Protein AF-A0A167DL36-F1 (afdb_monomer)

Solvent-accessible surface area (backbone atoms only — not comparable to full-atom values): 8553 Å² total; per-residue (Å²): 85,48,57,82,56,68,40,62,51,66,75,46,47,45,56,52,48,49,51,52,52,49,52,52,52,52,50,59,56,45,61,74,41,98,60,35,90,55,50,50,68,38,55,96,43,94,91,48,71,28,45,52,57,56,53,52,48,55,56,50,52,53,58,56,50,67,63,55,61,57,50,56,57,52,47,51,50,50,50,61,70,70,52,56,66,65,63,50,51,53,42,42,75,70,32,68,42,70,60,96,54,98,89,54,88,57,77,39,45,35,46,56,46,43,65,73,46,50,48,56,52,51,51,52,53,51,52,49,65,58,44,56,41,42,78,73,71,37,35,30,57,73,57,45,77,53,67,89,113

pLDDT: mean 73.31, std 15.04, range [30.94, 95.25]

Structure (mmCIF, N/CA/C/O backbone):
data_AF-A0A167DL36-F1
#
_entry.id   AF-A0A167DL36-F1
#
loop_
_atom_site.group_PDB
_atom_site.id
_atom_site.type_symbol
_atom_site.label_atom_id
_atom_site.label_alt_id
_atom_site.label_c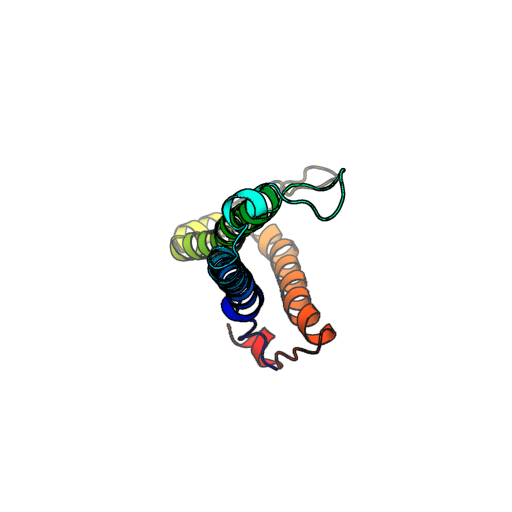omp_id
_atom_site.label_asym_id
_atom_site.label_entity_id
_atom_site.label_seq_id
_atom_site.pdbx_PDB_ins_code
_atom_site.Cartn_x
_atom_site.Cartn_y
_atom_site.Cartn_z
_atom_site.occupancy
_atom_site.B_iso_or_equiv
_atom_site.auth_seq_id
_atom_site.auth_comp_id
_atom_site.auth_asym_id
_atom_site.auth_atom_id
_atom_site.pdbx_PDB_model_num
ATOM 1 N N . MET A 1 1 ? 14.058 -6.136 16.130 1.00 30.94 1 MET A N 1
ATOM 2 C CA . MET A 1 1 ? 12.678 -6.281 15.600 1.00 30.94 1 MET A CA 1
ATOM 3 C C . MET A 1 1 ? 12.622 -6.139 14.059 1.00 30.94 1 MET A C 1
ATOM 5 O O . MET A 1 1 ? 12.333 -5.079 13.529 1.00 30.94 1 MET A O 1
ATOM 9 N N . ASN A 1 2 ? 12.951 -7.215 13.336 1.00 32.50 2 ASN A N 1
ATOM 10 C CA . ASN A 1 2 ? 13.113 -7.335 11.872 1.00 32.50 2 ASN A CA 1
ATOM 11 C C . ASN A 1 2 ? 12.049 -6.596 10.983 1.00 32.50 2 ASN A C 1
ATOM 13 O O . ASN A 1 2 ? 10.874 -6.926 11.084 1.00 32.50 2 ASN A O 1
ATOM 17 N N . CYS A 1 3 ? 12.419 -5.686 10.057 1.00 32.22 3 CYS A N 1
ATOM 18 C CA . CYS A 1 3 ? 11.528 -5.078 9.036 1.00 32.22 3 CYS A CA 1
ATOM 19 C C . CYS A 1 3 ? 11.494 -5.869 7.732 1.00 32.22 3 CYS A C 1
ATOM 21 O O . CYS A 1 3 ? 10.757 -5.504 6.824 1.00 32.22 3 CYS A O 1
ATOM 23 N N . SER A 1 4 ? 12.118 -7.048 7.710 1.00 39.00 4 SER A N 1
ATOM 24 C CA . SER A 1 4 ? 11.607 -8.148 6.880 1.00 39.00 4 SER A CA 1
ATOM 25 C C . SER A 1 4 ? 10.199 -8.593 7.330 1.00 39.00 4 SER A C 1
ATOM 27 O O . SER A 1 4 ? 9.580 -9.415 6.670 1.00 39.00 4 SER A O 1
ATOM 29 N N . ASN A 1 5 ? 9.698 -8.069 8.462 1.00 41.38 5 ASN A N 1
ATOM 30 C CA . ASN A 1 5 ? 8.440 -8.439 9.103 1.00 41.38 5 ASN A CA 1
ATOM 31 C C . ASN A 1 5 ? 7.602 -7.235 9.586 1.00 41.38 5 ASN A C 1
ATOM 33 O O . ASN A 1 5 ? 6.801 -7.411 10.509 1.00 41.38 5 ASN A O 1
ATOM 37 N N . ILE A 1 6 ? 7.629 -6.057 8.931 1.00 40.47 6 ILE A N 1
ATOM 38 C CA . ILE A 1 6 ? 6.332 -5.355 8.832 1.00 40.47 6 ILE A CA 1
ATOM 39 C C . ILE A 1 6 ? 5.541 -6.212 7.870 1.00 40.47 6 ILE A C 1
ATOM 41 O O . ILE A 1 6 ? 5.499 -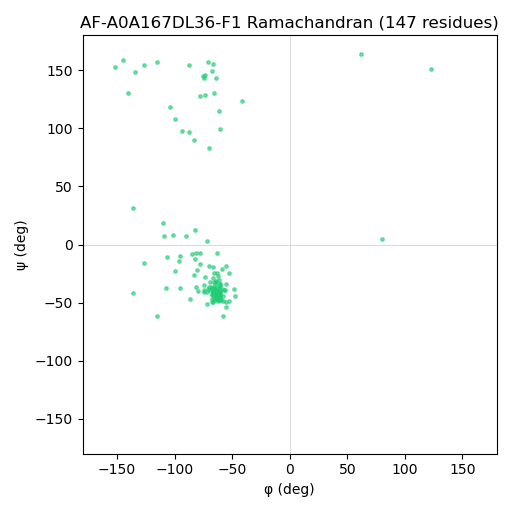5.999 6.661 1.00 40.47 6 ILE A O 1
ATOM 45 N N . ASN A 1 7 ? 4.954 -7.252 8.437 1.00 51.34 7 ASN A N 1
ATOM 46 C CA . ASN A 1 7 ? 3.912 -7.952 7.769 1.00 51.34 7 ASN A CA 1
ATOM 47 C C . ASN A 1 7 ? 2.835 -6.884 7.561 1.00 51.34 7 ASN A C 1
ATOM 49 O O . ASN A 1 7 ? 2.142 -6.528 8.510 1.00 51.34 7 ASN A O 1
ATOM 53 N N . GLY A 1 8 ? 2.749 -6.294 6.363 1.00 45.81 8 GLY A N 1
ATOM 54 C CA . GLY A 1 8 ? 1.706 -5.317 6.033 1.00 45.81 8 GLY A CA 1
ATOM 55 C C . GLY A 1 8 ? 0.320 -5.891 6.337 1.00 45.81 8 GLY A C 1
ATOM 56 O O . GLY A 1 8 ? -0.603 -5.157 6.688 1.00 45.81 8 GLY A O 1
ATOM 57 N N . TYR A 1 9 ? 0.225 -7.226 6.338 1.00 50.66 9 TYR A N 1
ATOM 58 C CA . TYR A 1 9 ? -0.864 -7.957 6.954 1.00 50.66 9 TYR A CA 1
ATOM 59 C C . TYR A 1 9 ? -1.011 -7.651 8.461 1.00 50.66 9 TYR A C 1
ATOM 61 O O . TYR A 1 9 ? -2.019 -7.092 8.852 1.00 50.66 9 TYR A O 1
ATOM 69 N N . ASN A 1 10 ? -0.031 -7.922 9.328 1.00 51.19 10 ASN A N 1
ATOM 70 C CA . ASN A 1 10 ? -0.150 -7.664 10.776 1.00 51.19 10 ASN A CA 1
ATOM 71 C C . ASN A 1 10 ? -0.231 -6.178 11.165 1.00 51.19 10 ASN A C 1
ATOM 73 O O . ASN A 1 10 ? -0.822 -5.863 12.189 1.00 51.19 10 ASN A O 1
ATOM 77 N N . ALA A 1 11 ? 0.356 -5.268 10.388 1.00 58.09 11 ALA A N 1
ATOM 78 C CA . ALA A 1 11 ? 0.375 -3.841 10.718 1.00 58.09 11 ALA A CA 1
ATOM 79 C C . ALA A 1 11 ? -0.907 -3.102 10.300 1.00 58.09 11 ALA A C 1
ATOM 81 O O . ALA A 1 11 ? -1.255 -2.090 10.900 1.00 58.09 11 ALA A O 1
ATOM 82 N N . PHE A 1 12 ? -1.615 -3.601 9.281 1.00 62.62 12 PHE A N 1
ATOM 83 C CA . PHE A 1 12 ? -2.785 -2.911 8.726 1.00 62.62 12 PHE A CA 1
ATOM 84 C C . PHE A 1 12 ? -3.961 -3.841 8.464 1.00 62.62 12 PHE A C 1
ATOM 86 O O . PHE A 1 12 ? -5.093 -3.483 8.771 1.00 62.62 12 PHE A O 1
ATOM 93 N N . PHE A 1 13 ? -3.714 -5.037 7.935 1.00 62.06 13 PHE A N 1
ATOM 94 C CA . PHE A 1 13 ? -4.771 -6.003 7.647 1.00 62.06 13 PHE A CA 1
ATOM 95 C C . PHE A 1 13 ? -5.354 -6.623 8.920 1.00 62.06 13 PHE A C 1
ATOM 97 O O . PHE A 1 13 ? -6.567 -6.729 9.007 1.00 62.06 13 PHE A O 1
ATOM 104 N N . VAL A 1 14 ? -4.535 -6.967 9.920 1.00 68.00 14 VAL A N 1
ATOM 105 C CA . VAL A 1 14 ? -4.987 -7.503 11.214 1.00 68.00 14 VAL A CA 1
ATOM 106 C C . VAL A 1 14 ? -5.761 -6.438 11.997 1.00 68.00 14 VAL A C 1
ATOM 108 O O . VAL A 1 14 ? -6.910 -6.707 12.317 1.00 68.00 14 VAL A O 1
ATOM 111 N N . PRO A 1 15 ? -5.271 -5.195 12.180 1.00 74.69 15 PRO A N 1
ATOM 112 C CA . PRO A 1 15 ? -6.074 -4.141 12.799 1.00 74.69 15 PRO A CA 1
ATOM 113 C C . PRO A 1 15 ? -7.352 -3.804 12.020 1.00 74.69 15 PRO A C 1
ATOM 115 O O . PRO A 1 15 ? -8.401 -3.612 12.624 1.00 74.69 15 PRO A O 1
ATOM 118 N N . ALA A 1 16 ? -7.312 -3.751 10.681 1.00 68.56 16 ALA A N 1
ATOM 119 C CA . ALA A 1 16 ? -8.512 -3.514 9.874 1.00 68.56 16 ALA A CA 1
ATOM 120 C C . ALA A 1 16 ? -9.514 -4.677 9.971 1.00 68.56 16 ALA A C 1
ATOM 122 O O . ALA A 1 16 ? -10.721 -4.443 10.057 1.00 68.56 16 ALA A O 1
ATOM 123 N N . TYR A 1 17 ? -9.022 -5.917 9.989 1.00 72.12 17 TYR A N 1
ATOM 124 C CA . TYR A 1 17 ? -9.816 -7.120 10.222 1.00 72.12 17 TYR A CA 1
ATOM 125 C C . TYR A 1 17 ? -10.443 -7.092 11.617 1.00 72.12 17 TYR A C 1
ATOM 127 O O . TYR A 1 17 ? -11.647 -7.298 11.735 1.00 72.12 17 TYR A O 1
ATOM 135 N N . ASP A 1 18 ? -9.674 -6.747 12.649 1.00 78.06 18 ASP A N 1
ATOM 136 C CA . ASP A 1 18 ? -10.140 -6.650 14.031 1.00 78.06 18 ASP A CA 1
ATOM 137 C C . ASP A 1 18 ? -11.180 -5.541 14.198 1.00 78.06 18 ASP A C 1
ATOM 139 O O . ASP A 1 18 ? -12.184 -5.743 14.879 1.00 78.06 18 ASP A O 1
ATOM 143 N N . VAL A 1 19 ? -11.020 -4.396 13.526 1.00 78.31 19 VAL A N 1
ATOM 144 C CA . VAL A 1 19 ? -12.024 -3.320 13.502 1.00 78.31 19 VAL A CA 1
ATOM 145 C C . VAL A 1 19 ? -13.329 -3.804 12.869 1.00 78.31 19 VAL A C 1
ATOM 147 O O . VAL A 1 19 ? -14.404 -3.560 13.421 1.00 78.31 19 VAL A O 1
ATOM 150 N N . VAL A 1 20 ? -13.268 -4.525 11.745 1.00 74.81 20 VAL A N 1
ATOM 151 C CA . VAL A 1 20 ? -14.464 -5.084 11.091 1.00 74.81 20 VAL A CA 1
ATOM 152 C C . VAL A 1 20 ? -15.103 -6.175 11.954 1.00 74.81 20 VAL A C 1
ATOM 154 O O . VAL A 1 20 ? -16.312 -6.141 12.179 1.00 74.81 20 VAL A O 1
ATOM 157 N N . ALA A 1 21 ? -14.312 -7.107 12.488 1.00 74.06 21 ALA A N 1
ATOM 158 C CA . ALA A 1 21 ? -14.780 -8.194 13.345 1.00 74.06 21 ALA A CA 1
ATOM 159 C C . ALA A 1 21 ? -15.419 -7.663 14.637 1.00 74.06 21 ALA A C 1
ATOM 161 O O . ALA A 1 21 ? -16.497 -8.111 15.032 1.00 74.06 21 ALA A O 1
ATOM 162 N N . THR A 1 22 ? -14.805 -6.651 15.249 1.00 79.00 22 THR A N 1
ATOM 163 C CA . THR A 1 22 ? -15.337 -5.970 16.434 1.00 79.00 22 THR A CA 1
ATOM 164 C C . THR A 1 22 ? -16.624 -5.223 16.102 1.00 79.00 22 THR A C 1
ATOM 166 O O . THR A 1 22 ? -17.605 -5.358 16.830 1.00 79.00 22 THR A O 1
ATOM 169 N N . THR A 1 23 ? -16.677 -4.508 14.972 1.00 72.00 23 THR A N 1
ATOM 170 C CA . THR A 1 23 ? -17.897 -3.822 14.510 1.00 72.00 23 THR A CA 1
ATOM 171 C C . THR A 1 23 ? -19.049 -4.815 14.324 1.00 72.00 23 THR A C 1
ATOM 173 O O . THR A 1 23 ? -20.154 -4.569 14.796 1.00 72.00 23 THR A O 1
ATOM 176 N N . LEU A 1 24 ? -18.795 -5.973 13.706 1.00 76.44 24 LEU A N 1
ATOM 177 C CA . LEU A 1 24 ? -19.798 -7.029 13.527 1.00 76.44 24 LEU A CA 1
ATOM 178 C C . LEU A 1 24 ? -20.249 -7.646 14.857 1.00 76.44 24 LEU A C 1
ATOM 180 O O . LEU A 1 24 ? -21.436 -7.906 15.040 1.00 76.44 24 LEU A O 1
ATOM 184 N N . SER A 1 25 ? -19.320 -7.872 15.786 1.00 78.00 25 SER A N 1
ATOM 185 C CA . SER A 1 25 ? -19.635 -8.395 17.119 1.00 78.00 25 SER A CA 1
ATOM 186 C C . SER A 1 25 ? -20.538 -7.435 17.903 1.00 78.00 25 SER A C 1
ATOM 188 O O . SER A 1 25 ? -21.554 -7.848 18.463 1.00 78.00 25 SER A O 1
ATOM 190 N N . LEU A 1 26 ? -20.227 -6.136 17.865 1.00 80.00 26 LEU A N 1
ATOM 191 C CA . LEU A 1 26 ? -21.033 -5.092 18.499 1.00 80.00 26 LEU A CA 1
ATOM 192 C C . LEU A 1 26 ? -22.435 -4.997 17.890 1.00 80.00 26 LEU A C 1
ATOM 194 O O . LEU A 1 26 ? -23.406 -4.880 18.633 1.00 80.00 26 LEU A O 1
ATOM 198 N N . LEU A 1 27 ? -22.558 -5.097 16.563 1.00 79.94 27 LEU A N 1
ATOM 199 C CA . LEU A 1 27 ? -23.861 -5.095 15.892 1.00 79.94 27 LEU A CA 1
ATOM 200 C C . LEU A 1 27 ? -24.708 -6.315 16.281 1.00 79.94 27 LEU A C 1
ATOM 202 O O . LEU A 1 27 ? -25.871 -6.147 16.625 1.00 79.94 27 LEU A O 1
ATOM 206 N N . ARG A 1 28 ? -24.123 -7.518 16.335 1.00 82.50 28 ARG A N 1
ATOM 207 C CA . ARG A 1 28 ? -24.825 -8.733 16.801 1.00 82.50 28 ARG A CA 1
ATOM 208 C C . ARG A 1 28 ? -25.284 -8.629 18.249 1.00 82.50 28 ARG A C 1
ATOM 210 O O . ARG A 1 28 ? -26.351 -9.116 18.606 1.00 82.50 28 ARG A O 1
ATOM 217 N N . HIS A 1 29 ? -24.480 -8.003 19.102 1.00 82.50 29 HIS A N 1
ATOM 218 C CA . HIS A 1 29 ? -24.898 -7.747 20.473 1.00 82.50 29 HIS A CA 1
ATOM 219 C C . HIS A 1 29 ? -26.050 -6.731 20.515 1.00 82.50 29 HIS A C 1
ATOM 221 O O . HIS A 1 29 ? -27.051 -6.960 21.190 1.00 82.50 29 HIS A O 1
ATOM 227 N N . ALA A 1 30 ? -25.954 -5.656 19.730 1.00 79.75 30 ALA A N 1
ATOM 228 C CA . ALA A 1 30 ? -26.992 -4.637 19.602 1.00 79.75 30 ALA A CA 1
ATOM 229 C C . ALA A 1 30 ? -28.319 -5.188 19.043 1.00 79.75 30 ALA A C 1
ATOM 231 O O . ALA A 1 30 ? -29.382 -4.717 19.435 1.00 79.75 30 ALA A O 1
ATOM 232 N N . GLU A 1 31 ? -28.280 -6.215 18.190 1.00 80.62 31 GLU A N 1
ATOM 233 C CA . GLU A 1 31 ? -29.468 -6.913 17.673 1.00 80.62 31 GLU A CA 1
ATOM 234 C C . GLU A 1 31 ? -30.293 -7.599 18.770 1.00 80.62 31 GLU A C 1
ATOM 236 O O . GLU A 1 31 ? -31.506 -7.738 18.627 1.00 80.62 31 GLU A O 1
ATOM 241 N N . SER A 1 32 ? -29.664 -7.991 19.881 1.00 87.38 32 SER A N 1
ATOM 242 C CA . SER A 1 32 ? -30.368 -8.586 21.024 1.00 87.38 32 SER A CA 1
ATOM 243 C C . SER A 1 32 ? -31.087 -7.559 21.907 1.00 87.38 32 SER A C 1
ATOM 245 O O . SER A 1 32 ? -31.830 -7.935 22.816 1.00 87.38 32 SER A O 1
ATOM 247 N N . ALA A 1 33 ? -30.885 -6.260 21.656 1.00 88.06 33 ALA A N 1
ATOM 248 C CA . ALA A 1 33 ? -31.502 -5.204 22.440 1.00 88.06 33 ALA A CA 1
ATOM 249 C C . ALA A 1 33 ? -32.996 -5.033 22.086 1.00 88.06 33 ALA A C 1
ATOM 251 O O . ALA A 1 33 ? -33.369 -5.104 20.912 1.00 88.06 33 ALA A O 1
ATOM 252 N N . PRO A 1 34 ? -33.867 -4.694 23.058 1.00 90.62 34 PRO A N 1
ATOM 253 C CA . PRO A 1 34 ? -35.301 -4.484 22.813 1.00 90.62 34 PRO A CA 1
ATOM 254 C C . PRO A 1 34 ? -35.611 -3.379 21.790 1.00 90.62 34 PRO A C 1
ATOM 256 O O . PRO A 1 34 ? -36.698 -3.338 21.222 1.00 90.62 34 PRO A O 1
ATOM 259 N N . ASN A 1 35 ? -34.660 -2.470 21.563 1.00 89.19 35 ASN A N 1
ATOM 260 C CA . ASN A 1 35 ? -34.752 -1.343 20.640 1.00 89.19 35 ASN A CA 1
ATOM 261 C C . ASN A 1 35 ? -33.852 -1.493 19.399 1.00 89.19 35 ASN A C 1
ATOM 263 O O . ASN A 1 35 ? -33.574 -0.496 18.738 1.00 89.19 35 ASN A O 1
ATOM 267 N N . ALA A 1 36 ? -33.396 -2.706 19.067 1.00 81.94 36 ALA A N 1
ATOM 268 C CA . ALA A 1 36 ? -32.459 -2.958 17.967 1.00 81.94 36 ALA A CA 1
ATOM 269 C C . ALA A 1 36 ? -32.843 -2.277 16.639 1.00 81.94 36 ALA A C 1
ATOM 271 O O . ALA A 1 36 ? -31.985 -1.733 15.942 1.00 81.94 36 ALA A O 1
ATOM 272 N N . SER A 1 37 ? -34.140 -2.236 16.314 1.00 83.38 37 SER A N 1
ATOM 273 C CA . SER A 1 37 ? -34.652 -1.648 15.071 1.00 83.38 37 SER A CA 1
ATOM 274 C C . SER A 1 37 ? -34.388 -0.143 14.928 1.00 83.38 37 SER A C 1
ATOM 276 O O . SER A 1 37 ? -34.319 0.349 13.803 1.00 83.38 37 SER A O 1
ATOM 278 N N . SER A 1 38 ? -34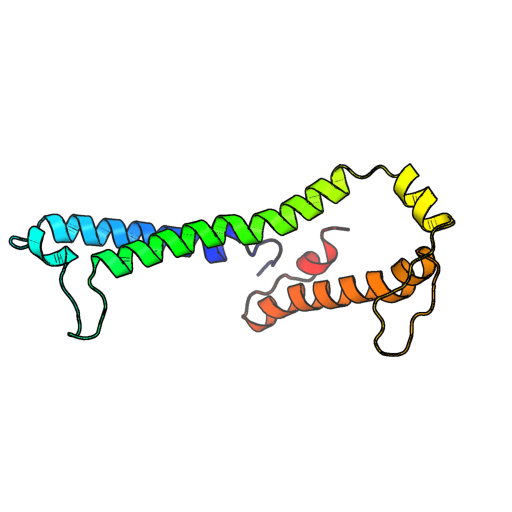.205 0.597 16.027 1.00 88.94 38 SER A N 1
ATOM 279 C CA . SER A 1 38 ? -33.936 2.042 15.992 1.00 88.94 38 SER A CA 1
ATOM 280 C C . SER A 1 38 ? -32.448 2.395 16.082 1.00 88.94 38 SER A C 1
ATOM 282 O O . SER A 1 38 ? -32.062 3.515 15.737 1.00 88.94 38 SER A O 1
ATOM 284 N N . LEU A 1 39 ? -31.590 1.446 16.474 1.00 86.94 39 LEU A N 1
ATOM 285 C CA . LEU A 1 39 ? -30.164 1.693 16.716 1.00 86.94 39 LEU A CA 1
ATOM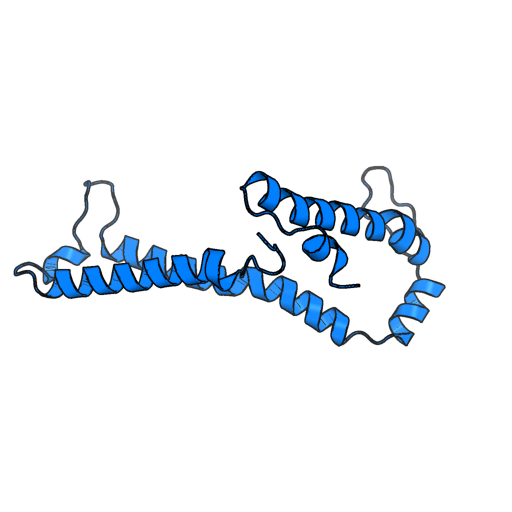 286 C C . LEU A 1 39 ? -29.401 2.113 15.455 1.00 86.94 39 LEU A C 1
ATOM 288 O O . LEU A 1 39 ? -28.494 2.936 15.533 1.00 86.94 39 LEU A O 1
ATOM 292 N N . LEU A 1 40 ? -29.794 1.627 14.277 1.00 85.62 40 LEU A N 1
ATOM 293 C CA . LEU A 1 40 ? -29.131 1.988 13.017 1.00 85.62 40 LEU A CA 1
ATOM 294 C C . LEU A 1 40 ? -29.289 3.469 12.640 1.00 85.62 40 LEU A C 1
ATOM 296 O O . LEU A 1 40 ? -28.450 4.000 11.905 1.00 85.62 40 LEU A O 1
ATOM 300 N N . ALA A 1 41 ? -30.340 4.127 13.137 1.00 91.50 41 ALA A N 1
ATOM 301 C CA . ALA A 1 41 ? -30.600 5.551 12.939 1.00 91.50 41 ALA A CA 1
ATOM 302 C C . ALA A 1 41 ? -30.072 6.423 14.094 1.00 91.50 41 ALA A C 1
ATOM 304 O O . ALA A 1 41 ? -30.062 7.651 13.972 1.00 91.50 41 ALA A O 1
ATOM 305 N N . ALA A 1 42 ? -29.635 5.805 15.197 1.00 90.62 42 ALA A N 1
ATOM 306 C CA . ALA A 1 42 ? -29.176 6.503 16.389 1.00 90.62 42 ALA A CA 1
ATOM 307 C C . ALA A 1 42 ? -27.872 7.275 16.140 1.00 90.62 42 ALA A C 1
ATOM 309 O O . ALA A 1 42 ? -27.036 6.882 15.320 1.00 90.62 42 ALA A O 1
ATOM 310 N N . ARG A 1 43 ? -27.717 8.383 16.872 1.00 94.00 43 ARG A N 1
ATOM 311 C CA . ARG A 1 43 ? -26.599 9.330 16.778 1.00 94.00 43 ARG A CA 1
ATOM 312 C C . ARG A 1 43 ? -26.105 9.676 18.179 1.00 94.00 43 ARG A C 1
ATOM 314 O O . ARG A 1 43 ? -26.898 9.734 19.113 1.00 94.00 43 ARG A O 1
ATOM 321 N N . THR A 1 44 ? -24.811 9.948 18.313 1.00 88.62 44 THR A N 1
ATOM 322 C CA . THR A 1 44 ? -24.206 10.453 19.560 1.00 88.62 44 THR A CA 1
ATOM 323 C C . THR A 1 44 ? -24.404 11.960 19.741 1.00 88.62 44 THR A C 1
ATOM 325 O O . THR A 1 44 ? -24.341 12.459 20.859 1.00 88.62 44 THR A O 1
ATOM 328 N N . HIS A 1 45 ? -24.658 12.680 18.647 1.00 95.25 45 HIS A N 1
ATOM 329 C CA . HIS A 1 45 ? -25.001 14.098 18.624 1.00 95.25 45 HIS A CA 1
ATOM 330 C C . HIS A 1 45 ? -25.874 14.398 17.397 1.00 95.25 45 HIS A C 1
ATOM 332 O O . HIS A 1 45 ? -25.755 13.725 16.374 1.00 95.25 45 HIS A O 1
ATOM 338 N N . GLU A 1 46 ? -26.727 15.418 17.465 1.00 88.06 46 GLU A N 1
ATOM 339 C CA . GLU A 1 46 ? -27.725 15.719 16.426 1.00 88.06 46 GLU A CA 1
ATOM 340 C C . GLU A 1 46 ? -27.093 16.010 15.050 1.00 88.06 46 GLU A C 1
ATOM 342 O O . GLU A 1 46 ? -27.605 15.598 14.009 1.00 88.06 46 GLU A O 1
ATOM 347 N N . THR A 1 47 ? -25.910 16.628 15.049 1.00 94.88 47 THR A N 1
ATOM 348 C CA . THR A 1 47 ? -25.121 16.921 13.840 1.00 94.88 47 THR A CA 1
ATOM 349 C C . THR A 1 47 ? -24.231 15.765 13.365 1.00 94.88 47 THR A C 1
ATOM 351 O O . THR A 1 47 ? -23.649 15.854 12.285 1.00 94.88 47 THR A O 1
ATOM 354 N N . MET A 1 48 ? -24.099 14.680 14.135 1.00 90.19 48 MET A N 1
ATOM 355 C CA . MET A 1 48 ? -23.274 13.520 13.769 1.00 90.19 48 MET A CA 1
ATOM 356 C C . MET A 1 48 ? -24.058 12.509 12.940 1.00 90.19 48 MET A C 1
ATOM 358 O O . MET A 1 48 ? -25.278 12.442 13.023 1.00 90.19 48 MET A O 1
ATOM 362 N N . MET A 1 49 ? -23.362 11.711 12.132 1.00 93.69 49 MET A N 1
ATOM 363 C CA . MET A 1 49 ? -23.985 10.708 11.264 1.00 93.69 49 MET A CA 1
ATOM 364 C C . MET A 1 49 ? -24.646 9.581 12.079 1.00 93.69 49 MET A C 1
ATOM 366 O O . MET A 1 49 ? -24.233 9.314 13.207 1.00 93.69 49 MET A O 1
ATOM 370 N N . PRO A 1 50 ? -25.653 8.885 11.520 1.00 93.31 50 PRO A N 1
ATOM 371 C CA . PRO A 1 50 ? -26.233 7.723 12.181 1.00 93.31 50 PRO A CA 1
ATOM 372 C C . PRO A 1 50 ? -25.265 6.529 12.166 1.00 93.31 50 PRO A C 1
ATOM 374 O O . PRO A 1 50 ? -24.401 6.434 11.289 1.00 93.31 50 PRO A O 1
ATOM 377 N N . LEU A 1 51 ? -25.443 5.586 13.098 1.00 85.31 51 LEU A N 1
ATOM 378 C CA . LEU A 1 51 ? -24.627 4.366 13.220 1.00 85.31 51 LEU A CA 1
ATOM 379 C C . LEU A 1 51 ? -24.430 3.636 11.878 1.00 85.31 51 LEU A C 1
ATOM 381 O O . LEU A 1 51 ? -23.309 3.278 11.521 1.00 85.31 51 LEU A O 1
ATOM 385 N N . SER A 1 52 ? -25.500 3.486 11.095 1.00 84.00 52 SER A N 1
ATOM 386 C CA . SER A 1 52 ? -25.457 2.870 9.759 1.00 84.00 52 SER A CA 1
ATOM 387 C C . SER A 1 52 ? -24.464 3.542 8.799 1.00 84.00 52 SER A C 1
ATOM 389 O O . SER A 1 52 ? -23.750 2.856 8.065 1.00 84.00 52 SER A O 1
ATOM 391 N N . ALA A 1 53 ? -24.358 4.873 8.831 1.00 86.50 53 ALA A N 1
ATOM 392 C CA . ALA A 1 53 ? -23.412 5.614 8.001 1.00 86.50 53 ALA A CA 1
ATOM 393 C C . ALA A 1 53 ? -21.960 5.404 8.462 1.00 86.50 53 ALA A C 1
ATOM 395 O O . ALA A 1 53 ? -21.071 5.245 7.625 1.00 86.50 53 ALA A O 1
ATOM 396 N N . HIS A 1 54 ? -21.711 5.328 9.775 1.00 86.62 54 HIS A N 1
ATOM 397 C CA . HIS A 1 54 ? -20.389 4.985 10.310 1.00 86.62 54 HIS A CA 1
ATOM 398 C C . HIS A 1 54 ? -19.944 3.580 9.866 1.00 86.62 54 HIS A C 1
ATOM 400 O O . HIS A 1 54 ? -18.816 3.422 9.396 1.00 86.62 54 HIS A O 1
ATOM 406 N N . CYS A 1 55 ? -20.837 2.584 9.909 1.00 76.81 55 CYS A N 1
ATOM 407 C CA . CYS A 1 55 ? -20.556 1.235 9.401 1.00 76.81 55 CYS A CA 1
ATOM 408 C C . CYS A 1 55 ? -20.219 1.233 7.897 1.00 76.81 55 CYS A C 1
ATOM 410 O O . CYS A 1 55 ? -19.279 0.557 7.472 1.00 76.81 55 CYS A O 1
ATOM 412 N N . GLY A 1 56 ? -20.933 2.028 7.091 1.00 71.88 56 GLY A N 1
ATOM 413 C CA . GLY A 1 56 ? -20.655 2.176 5.658 1.00 71.88 56 GLY A CA 1
ATOM 414 C C . GLY A 1 56 ? -19.274 2.775 5.353 1.00 71.88 56 GLY A C 1
ATOM 415 O O . GLY A 1 56 ? -18.603 2.343 4.409 1.00 71.88 56 GLY A O 1
ATOM 416 N N . ILE A 1 57 ? -18.807 3.727 6.172 1.00 81.31 57 ILE A N 1
ATOM 417 C CA . ILE A 1 57 ? -17.452 4.289 6.054 1.00 81.31 57 ILE A CA 1
ATOM 418 C C . ILE A 1 57 ? -16.394 3.226 6.357 1.00 81.31 57 ILE A C 1
ATOM 420 O O . ILE A 1 57 ? -15.458 3.082 5.570 1.00 81.31 57 ILE A O 1
ATOM 424 N N . VAL A 1 58 ? -16.556 2.446 7.434 1.00 73.56 58 VAL A N 1
ATOM 425 C CA . VAL A 1 58 ? -15.627 1.355 7.785 1.00 73.56 58 VAL A CA 1
ATOM 426 C C . VAL A 1 58 ? -15.485 0.374 6.616 1.00 73.56 58 VAL A C 1
ATOM 428 O O . VAL A 1 58 ? -14.368 0.108 6.172 1.00 73.56 58 VAL A O 1
ATOM 431 N N . ALA A 1 59 ? -16.602 -0.082 6.040 1.00 69.00 59 ALA A N 1
ATOM 432 C CA . ALA A 1 59 ? -16.590 -0.995 4.895 1.00 69.00 59 ALA A CA 1
ATOM 433 C C . ALA A 1 59 ? -15.885 -0.397 3.659 1.00 69.00 59 ALA A C 1
ATOM 435 O O . ALA A 1 59 ? -15.066 -1.052 3.010 1.00 69.00 59 ALA A O 1
ATOM 436 N N . THR A 1 60 ? -16.152 0.875 3.352 1.00 70.81 60 THR A N 1
ATOM 437 C CA . THR A 1 60 ? -15.577 1.561 2.182 1.00 70.81 60 THR A CA 1
ATOM 438 C C . THR A 1 60 ? -14.074 1.810 2.329 1.00 70.81 60 THR A C 1
ATOM 440 O O . THR A 1 60 ? -13.327 1.676 1.354 1.00 70.81 60 THR A O 1
ATOM 443 N N . CYS A 1 61 ? -13.615 2.177 3.528 1.00 68.38 61 CYS A N 1
ATOM 444 C CA . CYS A 1 61 ? -12.201 2.415 3.813 1.00 68.38 61 CYS A CA 1
ATOM 445 C C . CYS A 1 61 ? -11.376 1.137 3.646 1.00 68.38 61 CYS A C 1
ATOM 447 O O . CYS A 1 61 ? -10.347 1.172 2.973 1.00 68.38 61 CYS A O 1
ATOM 449 N N . VAL A 1 62 ? -11.861 0.000 4.156 1.00 62.53 62 VAL A N 1
ATOM 450 C CA . VAL A 1 62 ? -11.177 -1.296 4.012 1.00 62.53 62 VAL A CA 1
ATOM 451 C C . VAL A 1 62 ? -11.095 -1.717 2.538 1.00 62.53 62 VAL A C 1
ATOM 453 O O . VAL A 1 62 ? -10.018 -2.073 2.060 1.00 62.53 62 VAL A O 1
ATOM 456 N N . TYR A 1 63 ? -12.183 -1.572 1.773 1.00 58.09 63 TYR A N 1
ATOM 457 C CA . TYR A 1 63 ? -12.214 -1.913 0.342 1.00 58.09 63 TYR A CA 1
ATOM 458 C C . TYR A 1 63 ? -11.228 -1.083 -0.509 1.00 58.09 63 TYR A C 1
ATOM 460 O O . TYR A 1 63 ? -10.519 -1.606 -1.376 1.00 58.09 63 TYR A O 1
ATOM 468 N N . LYS A 1 64 ? -11.140 0.229 -0.255 1.00 53.06 64 LYS A N 1
ATOM 469 C CA . LYS A 1 64 ? -10.216 1.133 -0.967 1.00 53.06 64 LYS A CA 1
ATOM 470 C C . LYS A 1 64 ? -8.755 0.957 -0.540 1.00 53.06 64 LYS A C 1
ATOM 472 O O . LYS A 1 64 ? -7.865 1.224 -1.344 1.00 53.06 64 LYS A O 1
ATOM 477 N N . LEU A 1 65 ? -8.503 0.530 0.696 1.00 55.03 65 LEU A N 1
ATOM 478 C CA . LEU A 1 65 ? -7.156 0.313 1.227 1.00 55.03 65 LEU A CA 1
ATOM 479 C C . LEU A 1 65 ? -6.509 -0.933 0.606 1.00 55.03 65 LEU A C 1
ATOM 481 O O . LEU A 1 65 ? -5.418 -0.844 0.039 1.00 55.03 65 LEU A O 1
ATOM 485 N N . VAL A 1 66 ? -7.218 -2.066 0.636 1.00 53.50 66 VAL A N 1
ATOM 486 C CA . VAL A 1 66 ? -6.736 -3.349 0.092 1.00 53.50 66 VAL A CA 1
ATOM 487 C C . VAL A 1 66 ? -6.441 -3.245 -1.412 1.00 53.50 66 VAL A C 1
ATOM 489 O O . VAL A 1 66 ? -5.470 -3.816 -1.900 1.00 53.50 66 VAL A O 1
ATOM 492 N N . SER A 1 67 ? -7.213 -2.444 -2.151 1.00 46.12 67 SER A N 1
ATOM 493 C CA . SER A 1 67 ? -7.079 -2.304 -3.608 1.00 46.12 67 SER A CA 1
ATOM 494 C C . SER A 1 67 ? -5.991 -1.329 -4.093 1.00 46.12 67 SER A C 1
ATOM 496 O O . SER A 1 67 ? -5.677 -1.340 -5.283 1.00 46.12 67 SER A O 1
ATOM 498 N N . ARG A 1 68 ? -5.393 -0.477 -3.241 1.00 46.22 68 ARG A N 1
ATOM 499 C CA . ARG A 1 68 ? -4.481 0.606 -3.693 1.00 46.22 68 ARG A CA 1
ATOM 500 C C . ARG A 1 68 ? -2.997 0.389 -3.392 1.00 46.22 68 ARG A C 1
ATOM 502 O O . ARG A 1 68 ? -2.168 0.760 -4.219 1.00 46.22 68 ARG A O 1
ATOM 509 N N . VAL A 1 69 ? -2.648 -0.191 -2.242 1.00 42.47 69 VAL A N 1
ATOM 510 C CA . VAL A 1 69 ? -1.241 -0.329 -1.803 1.00 42.47 69 VAL A CA 1
ATOM 511 C C . VAL A 1 69 ? -0.596 -1.595 -2.369 1.00 42.47 69 VAL A C 1
ATOM 513 O O . VAL A 1 69 ? 0.477 -1.527 -2.966 1.00 42.47 69 VAL A O 1
ATOM 516 N N . CYS A 1 70 ? -1.281 -2.736 -2.283 1.00 44.38 70 CYS A N 1
ATOM 517 C CA . CYS A 1 70 ? -0.783 -3.995 -2.837 1.00 44.38 70 CYS A CA 1
ATOM 518 C C . CYS A 1 70 ? -0.683 -3.943 -4.367 1.00 44.38 70 CYS A C 1
ATOM 520 O O . CYS A 1 70 ? 0.303 -4.405 -4.928 1.00 44.38 70 CYS A O 1
ATOM 522 N N . ASN A 1 71 ? -1.632 -3.297 -5.048 1.00 50.50 71 ASN A N 1
ATOM 523 C CA . ASN A 1 71 ? -1.652 -3.289 -6.510 1.00 50.50 71 ASN A CA 1
ATOM 524 C C . ASN A 1 71 ? -0.466 -2.554 -7.149 1.00 50.50 71 ASN A C 1
ATOM 526 O O . ASN A 1 71 ? -0.025 -2.979 -8.206 1.00 50.50 71 ASN A O 1
ATOM 530 N N . ARG A 1 72 ? 0.095 -1.494 -6.546 1.00 49.50 72 ARG A N 1
ATOM 531 C CA . ARG A 1 72 ? 1.204 -0.744 -7.177 1.00 49.50 72 ARG A CA 1
ATOM 532 C C . ARG A 1 72 ? 2.560 -1.431 -7.018 1.00 49.50 72 ARG A C 1
ATOM 534 O O . ARG A 1 72 ? 3.327 -1.455 -7.975 1.00 49.50 72 ARG A O 1
ATOM 541 N N . LEU A 1 73 ? 2.842 -2.009 -5.848 1.00 54.00 73 LEU A N 1
ATOM 542 C CA . LEU A 1 73 ? 4.084 -2.759 -5.620 1.00 54.00 73 LEU A CA 1
ATOM 543 C C . LEU A 1 73 ? 4.053 -4.125 -6.315 1.00 54.00 73 LEU A C 1
ATOM 545 O O . LEU A 1 73 ? 5.035 -4.494 -6.951 1.00 54.00 73 LEU A O 1
ATOM 549 N N . LEU A 1 74 ? 2.915 -4.830 -6.287 1.00 61.72 74 LEU A N 1
ATOM 550 C CA . LEU A 1 74 ? 2.752 -6.084 -7.028 1.00 61.72 74 LEU A CA 1
ATOM 551 C C . LEU A 1 74 ? 2.762 -5.855 -8.542 1.00 61.72 74 LEU A C 1
ATOM 553 O O . LEU A 1 74 ? 3.353 -6.652 -9.260 1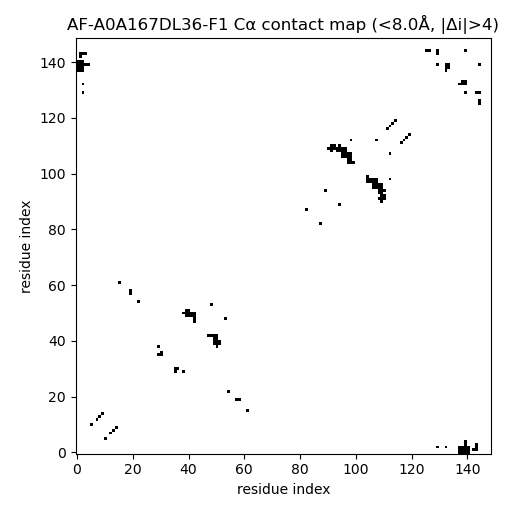.00 61.72 74 LEU A O 1
ATOM 557 N N . ALA A 1 75 ? 2.178 -4.760 -9.044 1.00 64.62 75 ALA A N 1
ATOM 558 C CA . ALA A 1 75 ? 2.279 -4.419 -10.463 1.00 64.62 75 ALA A CA 1
ATOM 559 C C . ALA A 1 75 ? 3.714 -4.061 -10.871 1.00 64.62 75 ALA A C 1
ATOM 561 O O . ALA A 1 75 ? 4.156 -4.491 -11.932 1.00 64.62 75 ALA A O 1
ATOM 562 N N . ALA A 1 76 ? 4.458 -3.319 -10.041 1.00 62.19 76 ALA A N 1
ATOM 563 C CA . ALA A 1 76 ? 5.870 -3.041 -10.301 1.00 62.19 76 ALA A CA 1
ATOM 564 C C . ALA A 1 76 ? 6.707 -4.332 -10.306 1.00 62.19 76 ALA A C 1
ATOM 566 O O . ALA A 1 76 ? 7.513 -4.532 -11.210 1.00 62.19 76 ALA A O 1
ATOM 567 N N . GLN A 1 77 ? 6.468 -5.241 -9.355 1.00 67.38 77 GLN A N 1
ATOM 568 C CA . GLN A 1 77 ? 7.110 -6.556 -9.322 1.00 67.38 77 GLN A CA 1
ATOM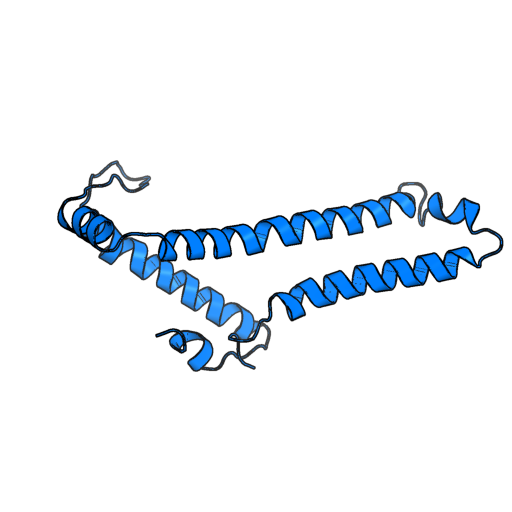 569 C C . GLN A 1 77 ? 6.762 -7.386 -10.563 1.00 67.38 77 GLN A C 1
ATOM 571 O O . GLN A 1 77 ? 7.659 -7.901 -11.219 1.00 67.38 77 GLN A O 1
ATOM 576 N N . ALA A 1 78 ? 5.481 -7.463 -10.928 1.00 70.44 78 ALA A N 1
ATOM 577 C CA . ALA A 1 78 ? 5.028 -8.186 -12.111 1.00 70.44 78 ALA A CA 1
ATOM 578 C C . ALA A 1 78 ? 5.640 -7.617 -13.400 1.00 70.44 78 ALA A C 1
ATOM 580 O O . ALA A 1 78 ? 6.058 -8.385 -14.263 1.00 70.44 78 ALA A O 1
ATOM 581 N N . LEU A 1 79 ? 5.748 -6.289 -13.514 1.00 67.69 79 LEU A N 1
ATOM 582 C CA . LEU A 1 79 ? 6.401 -5.632 -14.643 1.00 67.69 79 LEU A CA 1
ATOM 583 C C . LEU A 1 79 ? 7.882 -6.016 -14.718 1.00 67.69 79 LEU A C 1
ATOM 585 O O . LEU A 1 79 ? 8.345 -6.424 -15.778 1.00 67.69 79 LEU A O 1
ATOM 589 N N . LEU A 1 80 ? 8.610 -5.939 -13.600 1.00 68.38 80 LEU A N 1
ATOM 590 C CA . LEU A 1 80 ? 10.025 -6.317 -13.540 1.00 68.38 80 LEU A CA 1
ATOM 591 C C . LEU A 1 80 ? 10.237 -7.799 -13.880 1.00 68.38 80 LEU A C 1
ATOM 593 O O . LEU A 1 80 ? 11.162 -8.122 -14.616 1.00 68.38 80 LEU A O 1
ATOM 597 N N . THR A 1 81 ? 9.366 -8.694 -13.405 1.00 76.88 81 THR A N 1
ATOM 598 C CA . THR A 1 81 ? 9.429 -10.133 -13.714 1.00 76.88 81 THR A CA 1
ATOM 599 C C . THR A 1 81 ? 9.109 -10.440 -15.176 1.00 76.88 81 THR A C 1
ATOM 601 O O . THR A 1 81 ? 9.711 -11.339 -15.753 1.00 76.88 81 THR A O 1
ATOM 604 N N . ALA A 1 82 ? 8.172 -9.710 -15.782 1.00 78.56 82 ALA A N 1
ATOM 605 C CA . ALA A 1 82 ? 7.785 -9.896 -17.179 1.00 78.56 82 ALA A CA 1
ATOM 606 C C . ALA A 1 82 ? 8.732 -9.204 -18.174 1.00 78.56 82 ALA A C 1
ATOM 608 O O . ALA A 1 82 ? 8.574 -9.366 -19.383 1.00 78.56 82 ALA A O 1
ATOM 609 N N . THR A 1 83 ? 9.682 -8.401 -17.688 1.00 76.25 83 THR A N 1
ATOM 610 C CA . THR A 1 83 ? 10.569 -7.620 -18.546 1.00 76.25 83 THR A CA 1
ATOM 611 C C . THR A 1 83 ? 11.670 -8.497 -19.137 1.00 76.25 83 THR A C 1
ATOM 613 O O . THR A 1 83 ? 12.410 -9.168 -18.420 1.00 76.25 83 THR A O 1
ATOM 616 N N . ASP A 1 84 ? 11.808 -8.441 -20.460 1.00 87.69 84 ASP A N 1
ATOM 617 C CA . ASP A 1 84 ? 12.866 -9.135 -21.184 1.00 87.69 84 ASP A CA 1
ATOM 618 C C . ASP A 1 84 ? 14.228 -8.444 -20.987 1.00 87.69 84 ASP A C 1
ATOM 620 O O . ASP A 1 84 ? 14.384 -7.232 -21.183 1.00 87.69 84 ASP A O 1
ATOM 624 N N . LYS A 1 85 ? 15.229 -9.235 -20.593 1.00 81.75 85 LYS A N 1
ATOM 625 C CA . LYS A 1 85 ? 16.584 -8.761 -20.294 1.00 81.75 85 LYS A CA 1
ATOM 626 C C . LYS A 1 85 ? 17.261 -8.120 -21.508 1.00 81.75 85 LYS A C 1
ATOM 628 O O . LYS A 1 85 ? 17.957 -7.115 -21.348 1.00 81.75 85 LYS A O 1
ATOM 633 N N . ASP A 1 86 ? 17.086 -8.679 -22.699 1.00 87.56 86 ASP A N 1
ATOM 634 C CA . ASP A 1 86 ? 17.766 -8.212 -23.906 1.00 87.56 86 ASP A CA 1
ATOM 635 C C . ASP A 1 86 ? 17.153 -6.901 -24.401 1.00 87.56 86 ASP A C 1
ATOM 637 O O . ASP A 1 86 ? 17.881 -5.991 -24.802 1.00 87.56 86 ASP A O 1
ATOM 641 N N . VAL A 1 87 ? 15.835 -6.741 -24.249 1.00 84.62 87 VAL A N 1
ATOM 642 C CA . VAL A 1 87 ? 15.142 -5.467 -24.498 1.00 84.62 87 VAL A CA 1
ATOM 643 C C . VAL A 1 87 ? 15.672 -4.359 -23.582 1.00 84.62 87 VAL A C 1
ATOM 645 O O . VAL A 1 87 ? 15.963 -3.253 -24.048 1.00 84.62 87 VAL A O 1
ATOM 648 N N . VAL A 1 88 ? 15.846 -4.642 -22.286 1.00 80.75 88 VAL A N 1
ATOM 649 C CA . VAL A 1 88 ? 16.402 -3.667 -21.329 1.00 80.75 88 VAL A CA 1
ATOM 650 C C . VAL A 1 88 ? 17.842 -3.316 -21.678 1.00 80.75 88 VAL A C 1
ATOM 652 O O . VAL A 1 88 ? 18.180 -2.133 -21.738 1.00 80.75 88 VAL A O 1
ATOM 655 N N . ASN A 1 89 ? 18.682 -4.314 -21.953 1.00 84.88 89 ASN A N 1
ATOM 656 C CA . ASN A 1 89 ? 20.082 -4.086 -22.306 1.00 84.88 89 ASN A CA 1
ATOM 657 C C . ASN A 1 89 ? 20.215 -3.245 -23.582 1.00 84.88 89 ASN A C 1
ATOM 659 O O . ASN A 1 89 ? 21.002 -2.299 -23.610 1.00 84.88 89 ASN A O 1
ATOM 663 N N . ALA A 1 90 ? 19.404 -3.525 -24.606 1.00 86.00 90 ALA A N 1
ATOM 664 C CA . ALA A 1 90 ? 19.373 -2.736 -25.834 1.00 86.00 90 ALA A CA 1
ATOM 665 C C . ALA A 1 90 ? 18.968 -1.276 -25.565 1.00 86.00 90 ALA A C 1
ATOM 667 O O . ALA A 1 90 ? 19.600 -0.345 -26.080 1.00 86.00 90 ALA A O 1
ATOM 668 N N . ARG A 1 91 ? 17.955 -1.060 -24.711 1.00 85.06 91 ARG A N 1
ATOM 669 C CA . ARG A 1 91 ? 17.498 0.283 -24.329 1.00 85.06 91 ARG A CA 1
ATOM 670 C C . ARG A 1 91 ? 18.541 1.047 -23.515 1.00 85.06 91 ARG A C 1
ATOM 672 O O . ARG A 1 91 ? 18.704 2.241 -23.742 1.00 85.06 91 ARG A O 1
ATOM 679 N N . ILE A 1 92 ? 19.250 0.388 -22.601 1.00 86.12 92 ILE A N 1
ATOM 680 C CA . ILE A 1 92 ? 20.325 1.002 -21.806 1.00 86.12 92 ILE A CA 1
ATOM 681 C C . ILE A 1 92 ? 21.509 1.393 -22.695 1.00 86.12 92 ILE A C 1
ATOM 683 O O . ILE A 1 92 ? 22.055 2.481 -22.526 1.00 86.12 92 ILE A O 1
ATOM 687 N N . ALA A 1 93 ? 21.883 0.539 -23.651 1.00 88.44 93 ALA A N 1
ATOM 688 C CA . ALA A 1 93 ? 23.053 0.751 -24.501 1.00 88.44 93 ALA A CA 1
ATOM 689 C C . ALA A 1 93 ? 22.900 1.918 -25.488 1.00 88.44 93 ALA A C 1
ATOM 691 O O . ALA A 1 93 ? 23.888 2.559 -25.835 1.00 88.44 93 ALA A O 1
ATOM 692 N N . THR A 1 94 ? 21.680 2.177 -25.965 1.00 89.88 94 THR A N 1
ATOM 693 C CA . THR A 1 94 ? 21.449 3.098 -27.095 1.00 89.88 94 THR A CA 1
ATOM 694 C C . THR A 1 94 ? 20.435 4.196 -26.812 1.00 89.88 94 THR A C 1
ATOM 696 O O . THR A 1 94 ? 20.350 5.164 -27.563 1.00 89.88 94 THR A O 1
ATOM 699 N N . GLY A 1 95 ? 19.635 4.053 -25.757 1.00 90.44 95 GLY A N 1
ATOM 700 C CA . GLY A 1 95 ? 18.530 4.953 -25.498 1.00 90.44 95 GLY A CA 1
ATOM 701 C C . GLY A 1 95 ? 18.989 6.310 -24.990 1.00 90.44 95 GLY A C 1
ATOM 702 O O . GLY A 1 95 ? 19.909 6.421 -24.176 1.00 90.44 95 GLY A O 1
ATOM 703 N N . THR A 1 96 ? 18.241 7.329 -25.382 1.00 93.81 96 THR A N 1
ATOM 704 C CA . THR A 1 96 ? 18.213 8.640 -24.743 1.00 93.81 96 THR A CA 1
ATOM 705 C C . THR A 1 96 ? 16.837 8.897 -24.134 1.00 93.81 96 THR A C 1
ATOM 707 O O . THR A 1 96 ? 15.837 8.253 -24.490 1.00 93.81 96 THR A O 1
ATOM 710 N N . LEU A 1 97 ? 16.795 9.784 -23.146 1.00 86.75 97 LEU A N 1
ATOM 711 C CA . LEU A 1 97 ? 15.566 10.306 -22.570 1.00 86.75 97 LEU A CA 1
ATOM 712 C C . LEU A 1 97 ? 15.750 11.765 -22.169 1.00 86.75 97 LEU A C 1
ATOM 714 O O . LEU A 1 97 ? 16.864 12.231 -21.935 1.00 86.75 97 LEU A O 1
ATOM 718 N N . MET A 1 98 ? 14.626 12.456 -22.060 1.00 86.81 98 MET A N 1
ATOM 719 C CA . MET A 1 98 ? 14.536 13.805 -21.530 1.00 86.81 98 MET A CA 1
ATOM 720 C C . MET A 1 98 ? 14.064 13.687 -20.075 1.00 86.81 98 MET A C 1
ATOM 722 O O . MET A 1 98 ? 12.938 13.235 -19.842 1.00 86.81 98 MET A O 1
ATOM 726 N N . PRO A 1 99 ? 14.940 13.931 -19.088 1.00 76.38 99 PRO A N 1
ATOM 727 C CA . PRO A 1 99 ? 14.579 13.797 -17.692 1.00 76.38 99 PRO A CA 1
ATOM 728 C C . PRO A 1 99 ? 13.692 14.980 -17.286 1.00 76.38 99 PRO A C 1
ATOM 730 O O . PRO A 1 99 ? 13.942 16.095 -17.735 1.00 76.38 99 PRO A O 1
ATOM 733 N N . PRO A 1 100 ? 12.689 14.772 -16.419 1.00 68.75 100 PRO A N 1
ATOM 734 C CA . PRO A 1 100 ? 11.911 15.881 -15.882 1.00 68.75 100 PRO A CA 1
ATOM 735 C C . PRO A 1 100 ? 12.843 16.820 -15.097 1.00 68.75 100 PRO A C 1
ATOM 737 O O . PRO A 1 100 ? 13.437 16.404 -14.101 1.00 68.75 100 PRO A O 1
ATOM 740 N N . SER A 1 101 ? 13.006 18.051 -15.588 1.00 69.31 101 SER A N 1
ATOM 741 C CA . SER A 1 101 ? 13.937 19.068 -15.087 1.00 69.31 101 SER A CA 1
ATOM 742 C C . SER A 1 101 ? 13.269 20.441 -15.128 1.00 69.31 101 SER A C 1
ATOM 744 O O . SER A 1 101 ? 12.742 20.838 -16.165 1.00 69.31 101 SER A O 1
ATOM 746 N N . ASP A 1 102 ? 13.331 21.180 -14.019 1.00 63.88 102 ASP A N 1
ATOM 747 C CA . ASP A 1 102 ? 12.840 22.563 -13.946 1.00 63.88 102 ASP A CA 1
ATOM 748 C C . ASP A 1 102 ? 13.829 23.563 -14.592 1.00 63.88 102 ASP A C 1
ATOM 750 O O . ASP A 1 102 ? 13.449 24.679 -14.951 1.00 63.88 102 ASP A O 1
ATOM 754 N N . ASP A 1 103 ? 15.083 23.142 -14.808 1.00 58.53 103 ASP A N 1
ATOM 755 C CA . ASP A 1 103 ? 16.215 24.000 -15.193 1.00 58.53 103 ASP A CA 1
ATOM 756 C C . ASP A 1 103 ? 16.557 23.918 -16.697 1.00 58.53 103 ASP A C 1
ATOM 758 O O . ASP A 1 103 ? 17.559 24.469 -17.160 1.00 58.53 103 ASP A O 1
ATOM 762 N N . GLY A 1 104 ? 15.714 23.232 -17.476 1.00 60.53 104 GLY A N 1
ATOM 763 C CA . GLY A 1 104 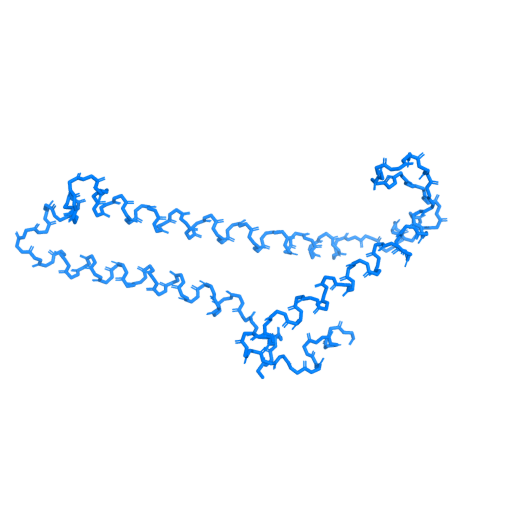? 15.839 23.079 -18.924 1.00 60.53 104 GLY A CA 1
ATOM 764 C C . GLY A 1 104 ? 15.900 21.624 -19.391 1.00 60.53 104 GLY A C 1
ATOM 765 O O . GLY A 1 104 ? 16.384 20.731 -18.691 1.00 60.53 104 GLY A O 1
ATOM 766 N N . GLU A 1 105 ? 15.412 21.407 -20.613 1.00 65.75 105 GLU A N 1
ATOM 767 C CA . GLU A 1 105 ? 15.271 20.100 -21.259 1.00 65.75 105 GLU A CA 1
ATOM 768 C C . GLU A 1 105 ? 16.594 19.669 -21.909 1.00 65.75 105 GLU A C 1
ATOM 770 O O . GLU A 1 105 ? 16.865 19.984 -23.070 1.00 65.75 105 GLU A O 1
ATOM 775 N N . THR A 1 106 ? 17.451 18.962 -21.168 1.00 77.50 106 THR A N 1
ATOM 776 C CA . THR A 1 106 ? 18.659 18.353 -21.751 1.00 77.50 106 THR A CA 1
ATO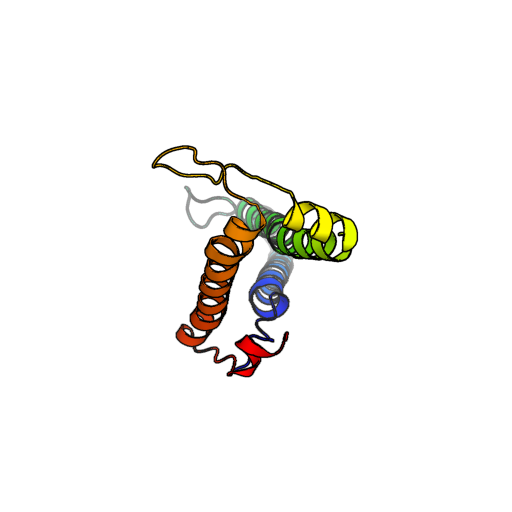M 777 C C . THR A 1 106 ? 18.455 16.858 -21.929 1.00 77.50 106 THR A C 1
ATOM 779 O O . THR A 1 106 ? 18.263 16.124 -20.962 1.00 77.50 106 THR A O 1
ATOM 782 N N . GLU A 1 107 ? 18.522 16.397 -23.175 1.00 88.50 107 GLU A N 1
ATOM 783 C CA . GLU A 1 107 ? 18.505 14.973 -23.485 1.00 88.50 107 GLU A CA 1
ATOM 784 C C . GLU A 1 107 ? 19.771 14.290 -22.940 1.00 88.50 107 GLU A C 1
ATOM 786 O O . GLU A 1 107 ? 20.895 14.740 -23.166 1.00 88.50 107 GLU A O 1
ATOM 791 N N . VAL A 1 108 ? 19.590 13.182 -22.222 1.00 89.00 108 VAL A N 1
ATOM 792 C CA . VAL A 1 108 ? 20.680 12.384 -21.648 1.00 89.00 108 VAL A CA 1
ATOM 793 C C . VAL A 1 108 ? 20.555 10.927 -22.073 1.00 89.00 108 VAL A C 1
ATOM 795 O O . VAL A 1 108 ? 19.461 10.431 -22.348 1.00 89.00 108 VAL A O 1
ATOM 798 N N . SER A 1 109 ? 21.674 10.198 -22.095 1.00 92.69 109 SER A N 1
ATOM 799 C CA . SER A 1 109 ? 21.606 8.747 -22.293 1.00 92.69 109 SER A CA 1
ATOM 800 C C . SER A 1 109 ? 20.864 8.076 -21.132 1.00 92.69 109 SER A C 1
ATOM 802 O O . SER A 1 109 ? 21.025 8.449 -19.965 1.00 92.69 109 SER A O 1
ATOM 804 N N . VAL A 1 110 ? 20.081 7.043 -21.444 1.00 86.38 110 VAL A N 1
ATOM 805 C CA . VAL A 1 110 ? 19.347 6.247 -20.452 1.00 86.38 110 VAL A CA 1
ATOM 806 C C . VAL A 1 110 ? 20.323 5.633 -19.447 1.00 86.38 110 VAL A C 1
ATOM 808 O O . VAL A 1 110 ? 20.032 5.624 -18.255 1.00 86.38 110 VAL A O 1
ATOM 811 N N . HIS A 1 111 ? 21.503 5.186 -19.892 1.00 88.62 111 HIS A N 1
ATOM 812 C CA . HIS A 1 111 ? 22.546 4.682 -18.998 1.00 88.62 111 HIS A CA 1
ATOM 813 C C . HIS A 1 111 ? 22.972 5.722 -17.950 1.00 88.62 111 HIS A C 1
ATOM 815 O O . HIS A 1 111 ? 23.022 5.408 -16.759 1.00 88.62 111 HIS A O 1
ATOM 821 N N . VAL A 1 112 ? 23.259 6.962 -18.367 1.00 86.50 112 VAL A N 1
ATOM 822 C CA . VAL A 1 112 ? 23.653 8.042 -17.444 1.00 86.50 112 VAL A CA 1
ATOM 823 C C . VAL A 1 112 ? 22.515 8.365 -16.482 1.00 86.50 112 VAL A C 1
ATOM 825 O O . VAL A 1 112 ? 22.739 8.419 -15.276 1.00 86.50 112 VAL A O 1
ATOM 828 N N . TYR A 1 113 ? 21.287 8.493 -16.986 1.00 84.19 113 TYR A N 1
ATOM 829 C CA . TYR A 1 113 ? 20.125 8.760 -16.142 1.00 84.19 113 TYR A CA 1
ATOM 830 C C . TYR A 1 113 ? 19.896 7.665 -15.090 1.00 84.19 113 TYR A C 1
ATOM 832 O O . TYR A 1 113 ? 19.736 7.954 -13.904 1.00 84.19 113 TYR A O 1
ATOM 840 N N . VAL A 1 114 ? 19.921 6.394 -15.497 1.00 83.56 114 VAL A N 1
ATOM 841 C CA . VAL A 1 114 ? 19.697 5.261 -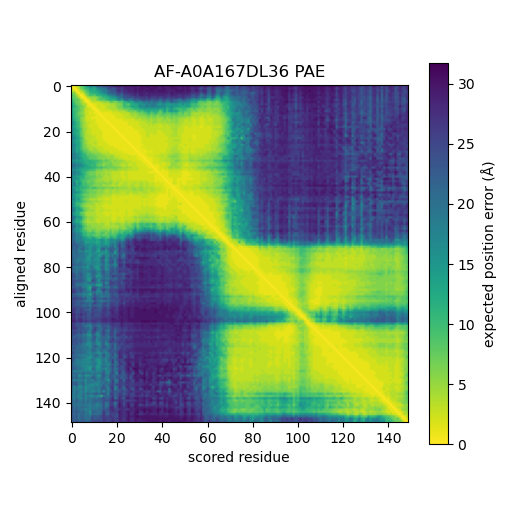14.590 1.00 83.56 114 VAL A CA 1
ATOM 842 C C . VAL A 1 114 ? 20.801 5.166 -13.539 1.00 83.56 114 VAL A C 1
ATOM 844 O O . VAL A 1 114 ? 20.496 5.050 -12.356 1.00 83.56 114 VAL A O 1
ATOM 847 N N . SER A 1 115 ? 22.068 5.243 -13.946 1.00 82.88 115 SER A N 1
ATOM 848 C CA . SER A 1 115 ? 23.211 5.043 -13.044 1.00 82.88 115 SER A CA 1
ATOM 849 C C . SER A 1 115 ? 23.473 6.222 -12.106 1.00 82.88 115 SER A C 1
ATOM 851 O O . SER A 1 115 ? 23.809 6.005 -10.945 1.00 82.88 115 SER A O 1
ATOM 853 N N . SER A 1 116 ? 23.319 7.458 -12.590 1.00 81.44 116 SER A N 1
ATOM 854 C CA . SER A 1 116 ? 23.751 8.660 -11.862 1.00 81.44 116 SER A CA 1
ATOM 855 C C . SER A 1 116 ? 22.612 9.375 -11.137 1.00 81.44 116 SER A C 1
ATOM 857 O O . SER A 1 116 ? 22.869 10.092 -10.175 1.00 81.44 116 SER A O 1
ATOM 859 N N . PHE A 1 117 ? 21.362 9.177 -11.565 1.00 80.81 117 PHE A N 1
ATOM 860 C CA . PHE A 1 117 ? 20.196 9.809 -10.944 1.00 80.81 117 PHE A CA 1
ATOM 861 C C . PHE A 1 117 ? 19.265 8.774 -10.313 1.00 80.81 117 PHE A C 1
ATOM 863 O O . PHE A 1 117 ? 19.078 8.755 -9.097 1.00 80.81 117 PHE A O 1
ATOM 870 N N . ASN A 1 118 ? 18.715 7.873 -11.126 1.00 80.06 118 ASN A N 1
ATOM 871 C CA . ASN A 1 118 ? 17.616 7.009 -10.699 1.00 80.06 118 ASN A CA 1
ATOM 872 C C . ASN A 1 118 ? 18.042 5.991 -9.630 1.00 80.06 118 ASN A C 1
ATOM 874 O O . ASN A 1 118 ? 17.329 5.783 -8.650 1.00 80.06 118 ASN A O 1
ATOM 878 N N . LEU A 1 119 ? 19.213 5.369 -9.790 1.00 80.19 119 LEU A N 1
ATOM 879 C CA . LEU A 1 119 ? 19.704 4.354 -8.861 1.00 80.19 119 LEU A CA 1
ATOM 880 C C . LEU A 1 119 ? 20.054 4.939 -7.473 1.00 80.19 119 LEU A C 1
ATOM 882 O O . LEU A 1 119 ? 19.536 4.416 -6.484 1.00 80.19 119 LEU A O 1
ATOM 886 N N . PRO A 1 120 ? 20.825 6.042 -7.348 1.00 81.88 120 PRO A N 1
ATOM 887 C CA . PRO A 1 120 ? 21.007 6.721 -6.062 1.00 81.88 120 PRO A CA 1
ATOM 888 C C . PRO A 1 120 ? 19.688 7.163 -5.415 1.00 81.88 120 PRO A C 1
ATOM 890 O O . PRO A 1 120 ? 19.519 7.017 -4.205 1.00 81.88 120 PRO A O 1
ATOM 893 N N . TYR A 1 121 ? 18.735 7.653 -6.216 1.00 79.44 121 TYR A N 1
ATOM 894 C CA . TYR A 1 121 ? 17.424 8.087 -5.732 1.00 79.44 121 TYR A CA 1
ATOM 895 C C . TYR A 1 121 ? 16.613 6.927 -5.134 1.00 79.44 121 TYR A C 1
ATOM 897 O O . TYR A 1 121 ? 16.027 7.066 -4.060 1.00 79.44 121 TYR A O 1
ATOM 905 N N . LEU A 1 122 ? 16.631 5.748 -5.766 1.00 76.00 122 LEU A N 1
ATOM 906 C CA . LEU A 1 122 ? 16.018 4.535 -5.213 1.00 76.00 122 LEU A CA 1
ATOM 907 C C . LEU A 1 122 ? 16.668 4.110 -3.890 1.00 76.00 122 LEU A C 1
ATOM 909 O O . LEU A 1 122 ? 15.954 3.774 -2.945 1.00 76.00 122 LEU A O 1
ATOM 913 N N . PHE A 1 123 ? 18.000 4.156 -3.796 1.00 79.00 123 PHE A N 1
ATOM 914 C CA . PHE A 1 123 ? 18.707 3.808 -2.560 1.00 79.00 123 PHE A CA 1
ATOM 915 C C . PHE A 1 123 ? 18.413 4.775 -1.414 1.00 79.00 123 PHE A C 1
ATOM 917 O O . PHE A 1 123 ? 18.249 4.326 -0.281 1.00 79.00 123 PHE A O 1
ATOM 924 N N . PHE A 1 124 ? 18.289 6.072 -1.700 1.00 83.94 124 PHE A N 1
ATOM 925 C CA . PHE A 1 124 ? 17.854 7.058 -0.713 1.00 83.94 124 PHE A CA 1
ATOM 926 C C . PHE A 1 124 ? 16.503 6.661 -0.102 1.00 83.94 124 PHE A C 1
ATOM 928 O O . PHE A 1 124 ? 16.400 6.499 1.114 1.00 83.94 124 PHE A O 1
ATOM 935 N N . HIS A 1 125 ? 15.494 6.408 -0.943 1.00 79.56 125 HIS A N 1
ATOM 936 C CA . HIS A 1 125 ? 14.159 6.027 -0.469 1.00 79.56 125 HIS A CA 1
ATOM 937 C C . HIS A 1 125 ? 14.149 4.672 0.241 1.00 79.56 125 HIS A C 1
ATOM 939 O O . HIS A 1 125 ? 13.452 4.523 1.242 1.00 79.56 125 HIS A O 1
ATOM 945 N N . LEU A 1 126 ? 14.946 3.699 -0.214 1.00 78.50 126 LEU A N 1
ATOM 946 C CA . LEU A 1 126 ? 15.096 2.409 0.464 1.00 78.50 126 LEU A CA 1
ATOM 947 C C . LEU A 1 126 ? 15.647 2.578 1.887 1.00 78.50 126 LEU A C 1
ATOM 949 O O . LEU A 1 126 ? 15.098 2.008 2.830 1.00 78.50 126 LEU A O 1
ATOM 953 N N . VAL A 1 127 ? 16.697 3.385 2.059 1.00 80.50 127 VAL A N 1
ATOM 954 C CA . VAL A 1 127 ? 17.277 3.669 3.381 1.00 80.50 127 VAL A CA 1
ATOM 955 C C . VAL A 1 127 ? 16.276 4.416 4.267 1.00 80.50 127 VAL A C 1
ATOM 957 O O . VAL A 1 127 ? 16.162 4.105 5.451 1.00 80.50 127 VAL A O 1
ATOM 960 N N . THR A 1 128 ? 15.487 5.343 3.717 1.00 80.06 128 THR A N 1
ATOM 961 C CA . THR A 1 128 ? 14.405 6.009 4.461 1.00 80.06 128 THR A CA 1
ATOM 962 C C . THR A 1 128 ? 13.323 5.022 4.910 1.00 80.06 128 THR A C 1
ATOM 964 O O . THR A 1 128 ? 12.934 5.042 6.077 1.00 80.06 128 THR A O 1
ATOM 967 N N . ILE A 1 129 ? 12.878 4.120 4.028 1.00 72.25 129 ILE A N 1
ATOM 968 C CA . ILE A 1 129 ? 11.908 3.057 4.350 1.00 72.25 129 ILE A CA 1
ATOM 969 C C . ILE A 1 129 ? 12.456 2.123 5.437 1.00 72.25 129 ILE A C 1
ATOM 971 O O . ILE A 1 129 ? 11.700 1.676 6.294 1.00 72.25 129 ILE A O 1
ATOM 975 N N . TYR A 1 130 ? 13.763 1.857 5.435 1.00 74.75 130 TYR A N 1
ATOM 976 C CA . TYR A 1 130 ? 14.432 1.082 6.479 1.00 74.75 130 TYR A CA 1
ATOM 977 C C . TYR A 1 130 ? 14.516 1.827 7.825 1.00 74.75 130 TYR A C 1
ATOM 979 O O . TYR A 1 130 ? 14.382 1.204 8.879 1.00 74.75 130 TYR A O 1
ATOM 987 N N . ASN A 1 131 ? 14.725 3.147 7.806 1.00 75.81 131 ASN A N 1
ATOM 988 C CA . ASN A 1 131 ? 14.920 3.955 9.012 1.00 75.81 131 ASN A CA 1
ATOM 989 C C . ASN A 1 131 ? 13.613 4.336 9.723 1.00 75.81 131 ASN A C 1
ATOM 991 O O . ASN A 1 131 ? 13.594 4.331 10.948 1.00 75.81 131 ASN A O 1
ATOM 995 N N . ILE A 1 132 ? 12.521 4.621 9.002 1.00 76.19 132 ILE A N 1
ATOM 996 C CA . ILE A 1 132 ? 11.241 5.036 9.617 1.00 76.19 132 ILE A CA 1
ATOM 997 C C . ILE A 1 132 ? 10.763 4.046 10.700 1.00 76.19 132 ILE A C 1
ATOM 999 O O . ILE A 1 132 ? 10.472 4.478 11.811 1.00 76.19 132 ILE A O 1
ATOM 1003 N N . PRO A 1 133 ? 10.735 2.723 10.463 1.00 70.31 133 PRO A N 1
ATOM 1004 C CA . PRO A 1 133 ? 10.341 1.777 11.501 1.00 70.31 133 PRO A CA 1
ATOM 1005 C C . PRO A 1 133 ? 11.290 1.749 12.706 1.00 70.31 133 PRO A C 1
ATOM 1007 O O . PRO A 1 133 ? 10.835 1.514 13.822 1.00 70.31 133 PRO A O 1
ATOM 1010 N N . ARG A 1 134 ? 12.594 2.001 12.497 1.00 75.94 134 ARG A N 1
ATOM 1011 C CA . ARG A 1 134 ? 13.603 2.026 13.575 1.00 75.94 134 ARG A CA 1
ATOM 1012 C C . ARG A 1 134 ? 13.320 3.142 14.569 1.00 75.94 134 ARG A C 1
ATOM 1014 O O . ARG A 1 134 ? 13.453 2.913 15.767 1.00 75.94 134 ARG A O 1
ATOM 1021 N N . GLU A 1 135 ? 12.909 4.302 14.068 1.00 72.44 135 GLU A N 1
ATOM 1022 C CA . GLU A 1 135 ? 12.491 5.442 14.892 1.00 72.44 135 GLU A CA 1
ATOM 1023 C C . GLU A 1 135 ? 11.222 5.119 15.703 1.00 72.44 135 GLU A C 1
ATOM 1025 O O . GLU A 1 135 ? 11.112 5.506 16.862 1.00 72.44 135 GLU A O 1
ATOM 1030 N N . GLU A 1 136 ? 10.311 4.307 15.155 1.00 76.06 136 GLU A N 1
ATOM 1031 C CA . GLU A 1 136 ? 9.083 3.835 15.826 1.00 76.06 136 GLU A CA 1
ATOM 1032 C C . GLU A 1 136 ? 9.311 2.618 16.756 1.00 76.06 136 GLU A C 1
ATOM 1034 O O . GLU A 1 136 ? 8.370 1.950 17.188 1.00 76.06 136 GLU A O 1
ATOM 1039 N N . GLY A 1 137 ? 10.570 2.282 17.059 1.00 75.75 137 GLY A N 1
ATOM 1040 C CA . GLY A 1 137 ? 10.933 1.175 17.953 1.00 75.75 137 GLY A CA 1
ATOM 1041 C C . GLY A 1 137 ? 10.897 -0.218 17.311 1.00 75.75 137 GLY A C 1
ATOM 1042 O O . GLY A 1 137 ? 11.143 -1.222 17.986 1.00 75.75 137 GLY A O 1
ATOM 1043 N N . VAL A 1 138 ? 10.652 -0.310 16.002 1.00 71.81 138 VAL A N 1
ATOM 1044 C CA . VAL A 1 138 ? 10.735 -1.551 15.226 1.00 71.81 138 VAL A CA 1
ATOM 1045 C C . VAL A 1 138 ? 12.130 -1.641 14.606 1.00 71.81 138 VAL A C 1
ATOM 1047 O O . VAL A 1 138 ? 12.394 -1.030 13.584 1.00 71.81 138 VAL A O 1
ATOM 1050 N N . ASP A 1 139 ? 13.056 -2.385 15.220 1.00 75.75 139 ASP A N 1
ATOM 1051 C CA . ASP A 1 139 ? 14.452 -2.520 14.756 1.00 75.75 139 ASP A CA 1
ATOM 1052 C C . ASP A 1 139 ? 14.707 -3.639 13.717 1.00 75.75 139 ASP A C 1
ATOM 1054 O O . ASP A 1 139 ? 14.967 -4.780 14.115 1.00 75.75 139 ASP A O 1
ATOM 1058 N N . PRO A 1 140 ? 14.741 -3.373 12.401 1.00 66.25 140 PRO A N 1
ATOM 1059 C CA . PRO A 1 140 ? 14.930 -4.393 11.394 1.00 66.25 140 PRO A CA 1
ATOM 1060 C C . PRO A 1 140 ? 16.153 -5.288 11.502 1.00 66.25 140 PRO A C 1
ATOM 1062 O O . PRO A 1 140 ? 16.196 -6.334 10.853 1.00 66.25 140 PRO A O 1
ATOM 1065 N N . GLY A 1 141 ? 17.156 -4.858 12.262 1.00 74.62 141 GLY A N 1
ATOM 1066 C CA . GLY A 1 141 ? 18.511 -5.342 12.113 1.00 74.62 141 GLY A CA 1
ATOM 1067 C C . GLY A 1 141 ? 19.082 -5.020 10.729 1.00 74.62 141 GLY A C 1
ATOM 1068 O O . GLY A 1 141 ? 18.373 -4.734 9.767 1.00 74.62 141 GLY A O 1
ATOM 1069 N N . GLN A 1 142 ? 20.401 -5.117 10.608 1.00 72.12 142 GLN A N 1
ATOM 1070 C CA . GLN A 1 142 ? 21.123 -4.864 9.360 1.00 72.12 142 GLN A CA 1
ATOM 1071 C C . GLN A 1 142 ? 20.610 -5.725 8.185 1.00 72.12 142 GLN A C 1
ATOM 1073 O O . GLN A 1 142 ? 20.517 -5.253 7.053 1.00 72.12 142 GLN A O 1
ATOM 1078 N N . ASN A 1 143 ? 20.182 -6.960 8.460 1.00 68.50 143 ASN A N 1
ATOM 1079 C CA . ASN A 1 143 ? 19.645 -7.875 7.448 1.00 68.50 143 ASN A CA 1
ATOM 1080 C C . ASN A 1 143 ? 18.310 -7.407 6.845 1.00 68.50 143 ASN A C 1
ATOM 1082 O O . ASN A 1 143 ? 17.975 -7.832 5.747 1.00 68.50 143 ASN A O 1
ATOM 1086 N N . GLY A 1 144 ? 17.575 -6.505 7.503 1.00 62.06 144 GLY A N 1
ATOM 1087 C CA . GLY A 1 144 ? 16.389 -5.876 6.917 1.00 62.06 144 GLY A CA 1
ATOM 1088 C C . GLY A 1 144 ? 16.702 -4.883 5.789 1.00 62.06 144 GLY A C 1
ATOM 1089 O O . GLY A 1 144 ? 15.812 -4.581 5.003 1.00 62.06 144 GLY A O 1
ATOM 1090 N N . LEU A 1 145 ? 17.945 -4.390 5.691 1.00 65.06 145 LEU A N 1
ATOM 1091 C CA . LEU A 1 145 ? 18.412 -3.521 4.600 1.00 65.06 145 LEU A CA 1
ATOM 1092 C C . LEU A 1 145 ? 19.115 -4.314 3.487 1.00 65.06 145 LEU A C 1
ATOM 1094 O O . LEU A 1 145 ? 18.966 -3.987 2.314 1.00 65.06 145 LEU A O 1
ATOM 1098 N N . TYR A 1 146 ? 19.876 -5.352 3.854 1.00 65.44 146 TYR A N 1
ATOM 1099 C CA . TYR A 1 146 ? 20.743 -6.091 2.923 1.00 65.44 146 TYR A CA 1
ATOM 1100 C C . TYR A 1 146 ? 20.236 -7.486 2.525 1.00 65.44 146 TYR A C 1
ATOM 1102 O O . TYR A 1 146 ? 20.788 -8.086 1.613 1.00 65.44 146 TYR A O 1
ATOM 1110 N N . GLY A 1 147 ? 19.199 -8.024 3.174 1.00 46.03 147 GLY A N 1
ATOM 1111 C CA . GLY A 1 147 ? 18.776 -9.425 3.020 1.00 46.03 147 GLY A CA 1
ATOM 1112 C C . GLY A 1 147 ? 18.097 -9.796 1.695 1.00 46.03 147 GLY A C 1
ATOM 1113 O O . GLY A 1 147 ? 17.656 -10.931 1.555 1.00 46.03 147 GLY A O 1
ATOM 1114 N N . CYS A 1 148 ? 17.990 -8.858 0.750 1.00 41.47 148 CYS A N 1
ATOM 1115 C CA . CYS A 1 148 ? 17.437 -9.075 -0.592 1.00 41.47 148 CYS A CA 1
ATOM 1116 C C . CYS A 1 148 ? 18.513 -9.024 -1.702 1.00 41.47 148 CYS A C 1
ATOM 1118 O O . CYS A 1 148 ? 18.152 -9.010 -2.879 1.00 41.47 148 CYS A O 1
ATOM 1120 N N . PHE A 1 149 ? 19.801 -8.955 -1.333 1.00 36.47 149 PHE A N 1
ATOM 1121 C CA . PHE A 1 149 ? 20.953 -9.074 -2.238 1.00 36.47 149 PHE A CA 1
ATOM 1122 C C . PHE A 1 149 ? 21.556 -10.478 -2.200 1.00 36.47 149 PHE A C 1
ATOM 1124 O O . PHE A 1 149 ? 21.583 -11.077 -1.100 1.00 36.47 149 PHE A O 1
#

Sequence (149 aa):
MNCSNINGYNAFFVPAYDVVATTLSLLRHAESAPNASSLLAARTHETMMPLSAHCGIVATCVYKLVSRVCNRLLAAQALLTATDKDVVNARIATGTLMPPSDDGETEVSVHVYVSSFNLPYLFFHLVTIYNIPREEGVDPGQNGLYGCF

Secondary structure (DSSP, 8-state):
--GGG--HIIIIIHHHHHHHHHHHHHHHHHHTSTTHHHHTT--SSTTSPPHHHHHHHHHHHHHHHHTTHHHHHHHHHHHHHH--HHHHHHHHHH-EE----TT----EEHHHHIIIIIHHHHHHHHHHHHHHHHHTT----THHHHTT-

InterPro domains:
  IPR018531 Protein of unknown function DUF1993 [PF09351] (14-141)
  IPR034660 DinB/YfiT-like putative metalloenzymes [G3DSA:1.20.120.450] (69-148)
  IPR034660 DinB/YfiT-like putative metalloenzymes [SSF109854] (9-143)

Organism: Cordyceps fumosorosea (strain ARSEF 2679) (NCBI:txid1081104)

Foldseek 3Di:
DAPVPPPCCVVPVVVLVVVLVVLVVVLVVLCPDPPSVCQQQDDPDPPDGGVVVVNVVSVVVVVVVVPPPCCVVVVVVVCVVPDDPVVVVVQQVDNWDFDDDPVDTDIDRPVCCVPVPVVVVVLVVLVVVQVVVVVVVNHNPPCSSVVVD

Mean predicted aligned error: 15.19 Å

Radius of gyration: 24.31 Å; Cα contacts (8 Å, |Δi|>4): 93; chains: 1; bounding box: 59×34×50 Å